Protein AF-A0A1C5S7K1-F1 (afdb_monomer)

Structure (mmCIF, N/CA/C/O backbone):
data_AF-A0A1C5S7K1-F1
#
_entry.id   AF-A0A1C5S7K1-F1
#
loop_
_atom_site.group_PDB
_atom_site.id
_atom_site.type_symbol
_atom_site.label_atom_id
_atom_site.label_alt_id
_atom_site.label_comp_id
_atom_site.label_asym_id
_atom_site.label_entity_id
_atom_site.label_seq_id
_atom_site.pdbx_PDB_ins_code
_atom_site.Cartn_x
_atom_site.Cartn_y
_atom_site.Cartn_z
_atom_site.occupancy
_atom_site.B_iso_or_equiv
_atom_site.auth_seq_id
_atom_site.auth_comp_id
_atom_site.auth_asym_id
_atom_site.auth_atom_id
_atom_site.pdbx_PDB_model_num
ATOM 1 N N . MET A 1 1 ? 7.667 25.726 -8.759 1.00 61.38 1 MET A N 1
ATOM 2 C CA . MET A 1 1 ? 7.805 24.347 -8.228 1.00 61.38 1 MET A CA 1
ATOM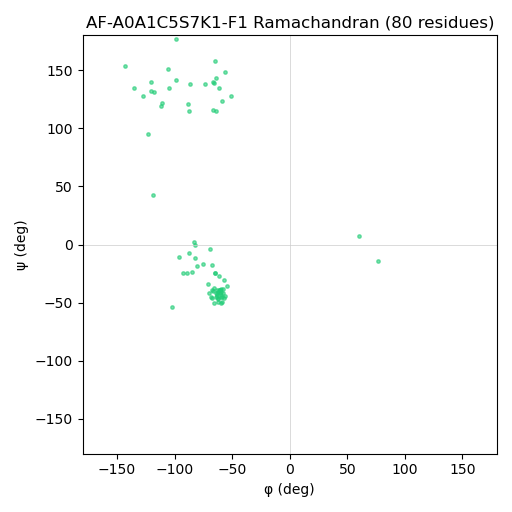 3 C C . MET A 1 1 ? 8.149 24.302 -6.736 1.00 61.38 1 MET A C 1
ATOM 5 O O . MET A 1 1 ? 7.689 23.389 -6.068 1.00 61.38 1 MET A O 1
ATOM 9 N N . ILE A 1 2 ? 8.890 25.283 -6.195 1.00 63.28 2 ILE A N 1
ATOM 10 C CA . ILE A 1 2 ? 9.287 25.328 -4.771 1.00 63.28 2 ILE A CA 1
ATOM 11 C C . ILE A 1 2 ? 8.077 25.429 -3.823 1.00 63.28 2 ILE A C 1
ATOM 13 O O . ILE A 1 2 ? 7.954 24.596 -2.935 1.00 63.28 2 ILE A O 1
ATOM 17 N N . ALA A 1 3 ? 7.140 26.354 -4.067 1.00 59.84 3 ALA A N 1
ATOM 18 C CA . ALA A 1 3 ? 5.949 26.514 -3.221 1.00 59.84 3 ALA A CA 1
ATOM 19 C C . ALA A 1 3 ? 5.073 25.245 -3.156 1.00 59.84 3 ALA A C 1
ATOM 21 O O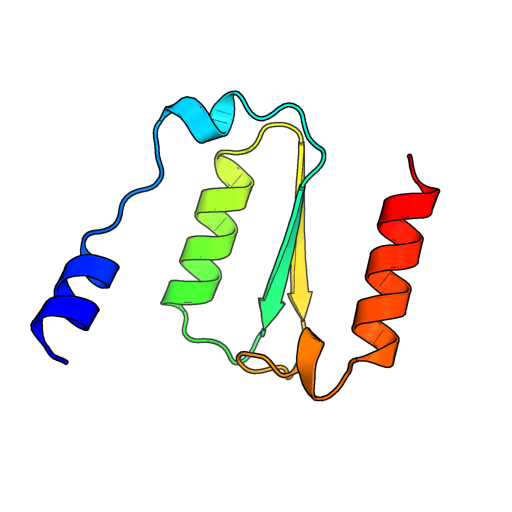 . ALA A 1 3 ? 4.604 24.870 -2.092 1.00 59.84 3 ALA A O 1
ATOM 22 N N . PHE A 1 4 ? 4.924 24.521 -4.273 1.00 58.38 4 PHE A N 1
ATOM 23 C CA . PHE A 1 4 ? 4.163 23.266 -4.311 1.00 58.38 4 PHE A CA 1
ATOM 24 C C . PHE A 1 4 ? 4.830 22.148 -3.496 1.00 58.38 4 PHE A C 1
ATOM 26 O O . PHE A 1 4 ? 4.160 21.388 -2.803 1.00 58.38 4 PHE A O 1
ATOM 33 N N . LEU A 1 5 ? 6.159 22.037 -3.559 1.00 62.97 5 LEU A N 1
ATOM 34 C CA . LEU A 1 5 ? 6.896 21.058 -2.757 1.00 62.97 5 LEU A CA 1
ATOM 35 C C . LEU A 1 5 ? 6.908 21.433 -1.266 1.00 62.97 5 LEU A C 1
ATOM 37 O O . LEU A 1 5 ? 6.851 20.539 -0.426 1.00 62.97 5 LEU A O 1
ATOM 41 N N . GLN A 1 6 ? 6.933 22.731 -0.942 1.00 60.31 6 GLN A N 1
ATOM 42 C CA . GLN A 1 6 ? 6.809 23.223 0.432 1.00 60.31 6 GLN A CA 1
ATOM 43 C C . GLN A 1 6 ? 5.425 22.920 1.016 1.00 60.31 6 GLN A C 1
ATOM 45 O O . GLN A 1 6 ? 5.355 22.298 2.070 1.00 60.31 6 GLN A O 1
ATOM 50 N N . GLU A 1 7 ? 4.339 23.247 0.318 1.00 60.84 7 GLU A N 1
ATOM 51 C CA . GLU A 1 7 ? 2.967 22.940 0.759 1.00 60.84 7 GLU A CA 1
ATOM 52 C C . GLU A 1 7 ? 2.765 21.436 1.021 1.00 60.84 7 GLU A C 1
ATOM 54 O O . GLU A 1 7 ? 2.269 21.040 2.075 1.00 60.84 7 GLU A O 1
ATOM 59 N N . ASN A 1 8 ? 3.264 20.568 0.132 1.00 65.19 8 ASN A N 1
ATOM 60 C CA . ASN A 1 8 ? 3.190 19.114 0.333 1.00 65.19 8 ASN A CA 1
ATOM 61 C C . ASN A 1 8 ? 3.992 18.614 1.546 1.00 65.19 8 ASN A C 1
ATOM 63 O O . ASN A 1 8 ? 3.687 17.553 2.085 1.00 65.19 8 ASN A O 1
ATOM 67 N N . SER A 1 9 ? 5.016 19.353 1.983 1.00 67.06 9 SER A N 1
ATOM 68 C CA . SER A 1 9 ? 5.789 19.007 3.183 1.00 67.06 9 SER A CA 1
ATOM 69 C C . SER A 1 9 ? 5.112 19.424 4.493 1.00 67.06 9 SER A C 1
ATOM 71 O O . SER A 1 9 ? 5.455 18.882 5.541 1.00 67.06 9 SER A O 1
ATOM 73 N N . VAL A 1 10 ? 4.148 20.350 4.433 1.00 76.00 10 VAL A N 1
ATOM 74 C CA . VAL A 1 10 ? 3.377 20.841 5.591 1.00 76.00 10 VAL A CA 1
ATOM 75 C C . VAL A 1 10 ? 2.041 20.102 5.731 1.00 76.00 10 VAL A C 1
ATOM 77 O O . VAL A 1 10 ? 1.382 20.206 6.764 1.00 76.00 10 VAL A O 1
ATOM 80 N N . TYR A 1 11 ? 1.650 19.309 4.727 1.00 81.50 11 TYR A N 1
ATOM 81 C CA . TYR A 1 11 ? 0.404 18.555 4.766 1.00 81.50 11 TYR A CA 1
ATOM 82 C C . TYR A 1 11 ? 0.350 17.601 5.967 1.00 81.50 11 TYR A C 1
ATOM 84 O O . TYR A 1 11 ? 1.188 16.709 6.129 1.00 81.50 11 TYR A O 1
ATOM 92 N N . SER A 1 12 ? -0.687 17.768 6.782 1.00 85.50 12 SER A N 1
ATOM 93 C CA . SER A 1 12 ? -1.024 16.886 7.890 1.00 85.50 12 SER A CA 1
ATOM 94 C C . SER A 1 12 ? -2.237 16.024 7.548 1.00 85.50 12 SER A C 1
ATOM 96 O O . SER A 1 12 ? -3.113 16.393 6.764 1.00 85.50 12 SER A O 1
ATOM 98 N N . LEU A 1 13 ? -2.290 14.837 8.152 1.00 89.25 13 LEU A N 1
ATOM 99 C CA . LEU A 1 13 ? -3.482 14.000 8.096 1.00 89.25 13 LEU A CA 1
ATOM 100 C C . LEU A 1 13 ? -4.657 14.726 8.750 1.00 89.25 13 LEU A C 1
ATOM 102 O O . LEU A 1 13 ? -4.520 15.271 9.842 1.00 89.25 13 LEU A O 1
ATOM 106 N N . LYS A 1 14 ? -5.814 14.700 8.084 1.00 91.44 14 LYS A N 1
ATOM 107 C CA . LYS A 1 14 ? -7.058 15.245 8.633 1.00 91.44 14 LYS A CA 1
ATOM 108 C C . LYS A 1 14 ? -7.490 14.426 9.845 1.00 91.44 14 LYS A C 1
ATOM 110 O O . LYS A 1 14 ? -7.469 13.198 9.782 1.00 91.44 14 LYS A O 1
ATOM 115 N N . ASP A 1 15 ? -7.961 15.097 10.891 1.00 88.81 15 ASP A N 1
ATOM 116 C CA . ASP A 1 15 ? -8.381 14.433 12.131 1.00 88.81 15 ASP A CA 1
ATOM 117 C C . ASP A 1 15 ? -9.490 13.394 11.902 1.00 88.81 15 ASP A C 1
ATOM 119 O O . ASP A 1 15 ? -9.419 12.291 12.443 1.00 88.81 15 ASP A O 1
ATOM 123 N N . GLY A 1 16 ? -10.439 13.694 11.007 1.00 92.62 16 GLY A N 1
ATOM 124 C CA . GLY A 1 16 ? -11.557 12.808 10.666 1.00 92.62 16 GLY A CA 1
ATOM 125 C C . GLY A 1 16 ? -11.183 11.533 9.899 1.00 92.62 16 GLY A C 1
ATOM 126 O O . GLY A 1 16 ? -12.050 10.702 9.664 1.00 92.62 16 GLY A O 1
ATOM 127 N N . ILE A 1 17 ? -9.918 11.313 9.507 1.00 93.75 17 ILE A N 1
ATOM 128 C CA . ILE A 1 17 ? -9.539 10.059 8.825 1.00 93.75 17 ILE A CA 1
ATOM 129 C C . ILE A 1 17 ? -9.785 8.823 9.706 1.00 93.75 17 ILE A C 1
ATOM 131 O O . ILE A 1 17 ? -10.048 7.743 9.185 1.00 93.75 17 ILE A O 1
ATOM 135 N N . GLY A 1 18 ? -9.746 8.984 11.033 1.00 92.88 18 GLY A N 1
ATOM 136 C CA . GLY A 1 18 ? -10.056 7.907 11.975 1.00 92.88 18 GLY A CA 1
ATOM 137 C C . GLY A 1 18 ? -11.523 7.472 11.959 1.00 92.88 18 GLY A C 1
ATOM 138 O O . GLY A 1 18 ? -11.822 6.371 12.400 1.00 92.88 18 GLY A O 1
ATOM 139 N N . GLU A 1 19 ? -12.429 8.282 11.412 1.00 95.06 19 GLU A N 1
ATOM 140 C CA . GLU A 1 19 ? -13.857 7.959 11.259 1.00 95.06 19 GLU A CA 1
ATOM 141 C C . GLU A 1 19 ? -14.128 7.102 10.008 1.00 95.06 19 GLU A C 1
ATOM 143 O O . GLU A 1 19 ? -15.266 6.746 9.723 1.00 95.06 19 GLU A O 1
ATOM 148 N N . CYS A 1 20 ? -13.090 6.764 9.236 1.00 94.44 20 CYS A N 1
ATOM 149 C CA . CYS A 1 20 ? -13.213 5.915 8.059 1.00 94.44 20 CYS A CA 1
ATOM 150 C C . CYS A 1 20 ? -13.616 4.483 8.441 1.00 94.44 20 CYS A C 1
ATOM 152 O O . CYS A 1 20 ? -12.834 3.751 9.046 1.00 94.44 20 CYS A O 1
ATOM 154 N N . GLU A 1 21 ? -14.802 4.067 7.999 1.00 94.69 21 GLU A N 1
ATOM 155 C CA . GLU A 1 21 ? -15.334 2.708 8.188 1.00 94.69 21 GLU A CA 1
ATOM 156 C C . GLU A 1 21 ? -14.917 1.729 7.076 1.00 94.69 21 GLU A C 1
ATOM 158 O O . GLU A 1 21 ? -15.190 0.533 7.147 1.00 94.69 21 GLU A O 1
ATOM 163 N N . ALA A 1 22 ? -14.278 2.218 6.009 1.00 93.31 22 ALA A N 1
ATOM 164 C CA . ALA A 1 22 ? -13.843 1.358 4.917 1.00 93.31 22 ALA A CA 1
ATOM 165 C C . ALA A 1 22 ? -12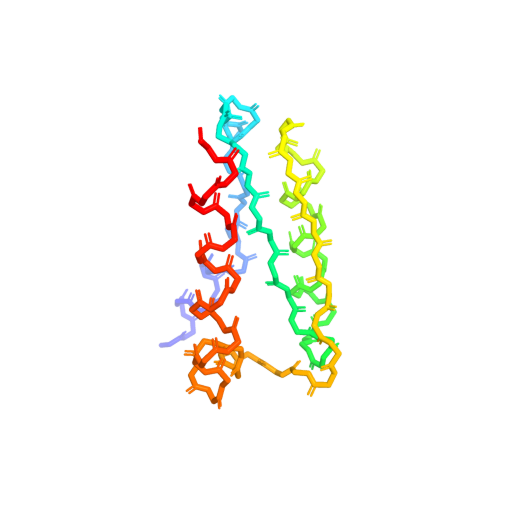.621 0.525 5.324 1.00 93.31 22 ALA A C 1
ATOM 167 O O . ALA A 1 22 ? -11.659 1.068 5.858 1.00 93.31 22 ALA A O 1
ATOM 168 N N . THR A 1 23 ? -12.600 -0.754 4.940 1.00 93.81 23 THR A N 1
ATOM 169 C CA . THR A 1 23 ? -11.373 -1.559 4.949 1.00 93.81 23 THR A CA 1
ATOM 170 C C . THR A 1 23 ? -10.366 -0.978 3.957 1.00 93.81 23 THR A C 1
ATOM 172 O O . THR A 1 23 ? -10.605 -0.985 2.740 1.00 93.81 23 THR A O 1
ATOM 175 N N . VAL A 1 24 ? -9.231 -0.487 4.455 1.00 95.50 24 VAL A N 1
ATOM 176 C CA . VAL A 1 24 ? -8.196 0.172 3.644 1.00 95.50 24 VAL A CA 1
ATOM 177 C C . VAL A 1 24 ? -6.987 -0.738 3.441 1.00 95.50 24 VAL A C 1
ATOM 179 O O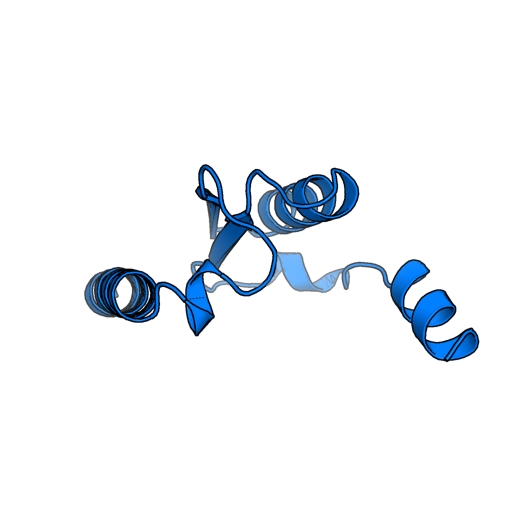 . VAL A 1 24 ? -6.469 -1.343 4.372 1.00 95.50 24 VAL A O 1
ATOM 182 N N . GLN A 1 25 ? -6.490 -0.807 2.209 1.00 95.94 25 GLN A N 1
ATOM 183 C CA . GLN A 1 25 ? -5.268 -1.535 1.863 1.00 95.94 25 GLN A CA 1
ATOM 184 C C . GLN A 1 25 ? -4.189 -0.532 1.454 1.00 95.94 25 GLN A C 1
ATOM 186 O O . GLN A 1 25 ? -4.373 0.231 0.506 1.00 95.94 25 GLN A O 1
ATOM 191 N N . ILE A 1 26 ? -3.077 -0.519 2.182 1.00 97.06 26 ILE A N 1
ATOM 192 C CA . ILE A 1 26 ? -1.977 0.433 2.029 1.00 97.06 26 ILE A CA 1
ATOM 193 C C . ILE A 1 26 ? -0.765 -0.313 1.478 1.00 97.06 26 ILE A C 1
ATOM 195 O O . ILE A 1 26 ? -0.257 -1.242 2.104 1.00 97.06 26 ILE A O 1
ATOM 199 N N . TYR A 1 27 ? -0.263 0.133 0.330 1.00 96.75 27 TYR A N 1
ATOM 200 C CA . TYR A 1 27 ? 0.916 -0.437 -0.317 1.00 96.75 27 TYR A CA 1
ATOM 201 C C . TYR A 1 27 ? 2.024 0.611 -0.411 1.00 96.75 27 TYR A C 1
ATOM 203 O O . TYR A 1 27 ? 1.786 1.728 -0.870 1.00 96.75 27 TYR A O 1
ATOM 211 N N . VAL A 1 28 ? 3.242 0.255 -0.000 1.00 97.38 28 VAL A N 1
ATOM 212 C CA . VAL A 1 28 ? 4.428 1.118 -0.118 1.00 97.38 28 VAL A CA 1
ATOM 213 C C . VAL A 1 28 ? 5.618 0.319 -0.638 1.00 97.38 28 VAL A C 1
ATOM 215 O O . VAL A 1 28 ? 5.867 -0.791 -0.181 1.00 97.38 28 VAL A O 1
ATOM 218 N N . GLY A 1 29 ? 6.360 0.865 -1.599 1.00 97.19 29 GLY A N 1
ATOM 219 C CA . GLY A 1 29 ? 7.569 0.222 -2.113 1.00 97.19 29 GLY A CA 1
ATOM 220 C C . GLY A 1 29 ? 8.679 0.166 -1.061 1.00 97.19 29 GLY A C 1
ATOM 221 O O . GLY A 1 29 ? 8.903 1.122 -0.320 1.00 97.19 29 GLY A O 1
ATOM 222 N N . GLU A 1 30 ? 9.406 -0.944 -0.984 1.00 97.44 30 GLU A N 1
ATOM 223 C CA . GLU A 1 30 ? 10.545 -1.100 -0.072 1.00 97.44 30 GLU A CA 1
ATOM 224 C C . GLU A 1 30 ? 11.649 -0.074 -0.352 1.00 97.44 30 GLU A C 1
ATOM 226 O O . GLU A 1 30 ? 12.241 0.484 0.587 1.00 97.44 30 GLU A O 1
ATOM 231 N N . LYS A 1 31 ? 11.890 0.190 -1.643 1.00 97.19 31 LYS A N 1
ATOM 232 C CA . LYS A 1 31 ? 12.932 1.097 -2.128 1.00 97.19 31 LYS A CA 1
ATOM 233 C C . LYS A 1 31 ? 12.503 2.567 -2.111 1.00 97.19 31 LYS A C 1
ATOM 235 O O . LYS A 1 31 ? 13.291 3.439 -2.475 1.00 97.19 31 LYS A O 1
ATOM 240 N N . GLU A 1 32 ? 11.293 2.861 -1.632 1.00 95.75 32 GLU A N 1
ATOM 241 C CA . GLU A 1 32 ? 10.867 4.228 -1.354 1.00 95.75 32 GLU A CA 1
ATOM 242 C C . GLU A 1 32 ? 11.678 4.868 -0.221 1.00 95.75 32 GLU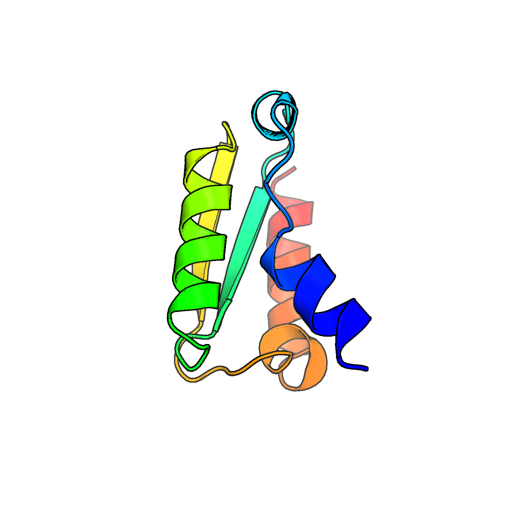 A C 1
ATOM 244 O O . GLU A 1 32 ? 12.230 4.210 0.671 1.00 95.75 32 GLU A O 1
ATOM 249 N N . LYS A 1 33 ? 11.689 6.206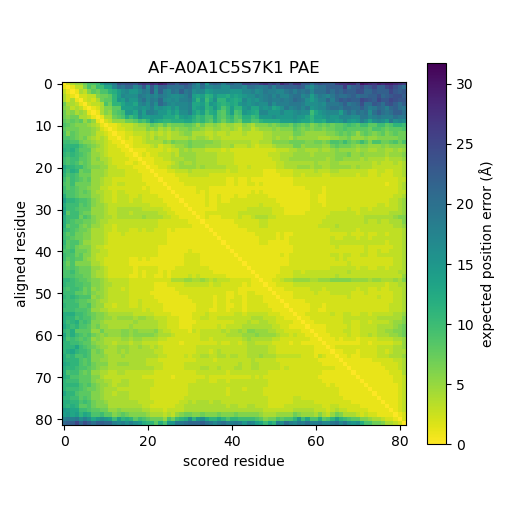 -0.217 1.00 93.50 33 LYS A N 1
ATOM 250 C CA . LYS A 1 33 ? 12.292 6.994 0.864 1.00 93.50 33 LYS A CA 1
ATOM 251 C C . LYS A 1 33 ? 11.677 6.620 2.213 1.00 93.50 33 LYS A C 1
ATOM 253 O O . LYS A 1 33 ? 10.480 6.353 2.327 1.00 93.50 33 LYS A O 1
ATOM 258 N N . GLN A 1 34 ? 12.480 6.706 3.275 1.00 93.81 34 GLN A N 1
ATOM 259 C CA . GLN A 1 34 ? 12.020 6.399 4.633 1.00 93.81 34 GLN A CA 1
ATOM 260 C C . GLN A 1 34 ? 10.819 7.256 5.065 1.00 93.81 34 GLN A C 1
ATOM 262 O O . GLN A 1 34 ? 9.964 6.778 5.808 1.00 93.81 34 GLN A O 1
ATOM 267 N N . SER A 1 35 ? 10.716 8.493 4.568 1.00 91.94 35 SER A N 1
ATOM 268 C CA . SER A 1 35 ? 9.557 9.359 4.800 1.00 91.94 35 SER A CA 1
ATOM 269 C C . SER A 1 35 ? 8.258 8.764 4.257 1.00 91.94 35 SER A C 1
ATOM 271 O O . SER A 1 35 ? 7.250 8.834 4.946 1.00 91.94 35 SER A O 1
ATOM 273 N N . MET A 1 36 ? 8.272 8.115 3.090 1.00 94.06 36 MET A N 1
ATOM 274 C CA . MET A 1 36 ? 7.079 7.480 2.513 1.00 94.06 36 MET A CA 1
ATOM 275 C C . MET A 1 36 ? 6.650 6.249 3.308 1.00 94.06 36 MET A C 1
ATOM 277 O O . MET A 1 36 ? 5.471 6.098 3.620 1.00 94.06 36 MET A O 1
ATOM 281 N N . LYS A 1 37 ? 7.609 5.418 3.734 1.00 95.50 37 LYS A N 1
ATOM 282 C CA . LYS A 1 37 ? 7.335 4.282 4.633 1.00 95.50 37 LYS A CA 1
ATOM 283 C C . LYS A 1 37 ? 6.776 4.749 5.979 1.00 95.50 37 LYS A C 1
ATOM 285 O O . LYS A 1 37 ? 5.835 4.150 6.496 1.00 95.50 37 LYS A O 1
ATOM 290 N N . LYS A 1 38 ? 7.299 5.857 6.519 1.00 94.94 38 LYS A N 1
ATOM 291 C CA . LYS A 1 38 ? 6.755 6.502 7.722 1.00 94.94 38 LYS A CA 1
ATOM 292 C C . LYS A 1 38 ? 5.323 6.992 7.490 1.00 94.94 38 LYS A C 1
ATOM 294 O O . LYS A 1 38 ? 4.470 6.709 8.321 1.00 94.94 38 LYS A O 1
ATOM 299 N N . SER A 1 39 ? 5.043 7.663 6.373 1.00 93.81 39 SER A N 1
ATOM 300 C CA . SER A 1 39 ? 3.688 8.119 6.037 1.00 93.81 39 SER A CA 1
ATOM 301 C C . SER A 1 39 ? 2.699 6.958 5.939 1.00 93.81 39 SER A C 1
ATOM 303 O O . SER A 1 39 ? 1.632 7.030 6.541 1.00 93.81 39 SER A O 1
ATOM 305 N N . ALA A 1 40 ? 3.065 5.865 5.264 1.00 96.38 40 ALA A N 1
ATOM 306 C CA . ALA A 1 40 ? 2.229 4.667 5.176 1.00 96.38 40 ALA A CA 1
ATOM 307 C C . ALA A 1 40 ? 1.893 4.098 6.567 1.00 96.38 40 ALA A C 1
ATOM 309 O O . ALA A 1 40 ? 0.740 3.761 6.831 1.00 96.38 40 ALA A O 1
ATOM 310 N N . LYS A 1 41 ? 2.875 4.067 7.480 1.00 96.88 41 LYS A N 1
ATOM 311 C CA . LYS A 1 41 ? 2.668 3.629 8.867 1.00 96.88 41 LYS A CA 1
ATOM 312 C C . LYS A 1 41 ? 1.720 4.551 9.639 1.00 96.88 41 LYS A C 1
ATOM 314 O O . LYS A 1 41 ? 0.818 4.053 10.294 1.00 96.88 41 LYS A O 1
ATOM 319 N N . ILE A 1 42 ? 1.888 5.871 9.531 1.00 95.56 42 ILE A N 1
ATOM 320 C CA . ILE A 1 42 ? 1.019 6.838 10.226 1.00 95.56 42 ILE A CA 1
ATOM 321 C C . ILE A 1 42 ? -0.433 6.706 9.741 1.00 95.56 42 ILE A C 1
ATOM 323 O O . ILE A 1 42 ? -1.355 6.759 10.548 1.00 95.56 42 ILE A O 1
ATOM 327 N N . ILE A 1 43 ? -0.647 6.511 8.435 1.00 95.94 43 ILE A N 1
ATOM 328 C CA . ILE A 1 43 ? -1.988 6.291 7.873 1.00 95.94 43 ILE A CA 1
ATOM 329 C C . ILE A 1 43 ? -2.598 5.001 8.438 1.00 95.94 43 ILE A C 1
ATOM 331 O O . ILE A 1 43 ? -3.738 5.020 8.892 1.00 95.94 43 ILE A O 1
ATOM 335 N N . HIS A 1 44 ? -1.828 3.908 8.455 1.00 97.31 44 HIS A N 1
ATOM 336 C CA . HIS A 1 44 ? -2.259 2.624 9.012 1.00 97.31 44 HIS A CA 1
ATOM 337 C C . HIS A 1 44 ? -2.644 2.731 10.495 1.00 97.31 44 HIS A C 1
ATOM 339 O O . HIS A 1 44 ? -3.697 2.249 10.888 1.00 97.31 44 HIS A O 1
ATOM 345 N N . GLU A 1 45 ? -1.831 3.417 11.304 1.00 95.94 45 GLU A N 1
ATOM 346 C CA . GLU A 1 45 ? -2.078 3.614 12.741 1.00 95.94 45 GLU A CA 1
ATOM 347 C C . GLU A 1 45 ? -3.334 4.451 13.031 1.00 95.94 45 GLU A C 1
ATOM 349 O O . GLU A 1 45 ? -3.895 4.357 14.121 1.00 95.94 45 GLU A O 1
ATOM 354 N N . LYS A 1 46 ? -3.764 5.297 12.087 1.00 95.56 46 LYS A N 1
ATOM 355 C CA . LYS A 1 46 ? -4.904 6.201 12.275 1.00 95.56 46 LYS A CA 1
ATOM 356 C C . LYS A 1 46 ? -6.235 5.607 11.805 1.00 95.56 46 LYS A C 1
ATOM 358 O O . LYS A 1 46 ? -7.276 6.047 12.279 1.00 95.56 46 LYS A O 1
ATOM 363 N N . LEU A 1 47 ? -6.210 4.650 10.879 1.00 96.50 47 LEU A N 1
ATOM 364 C CA . LEU A 1 47 ? -7.397 3.986 10.335 1.00 96.50 47 LEU A CA 1
ATOM 365 C C . LEU A 1 47 ? -7.810 2.796 11.207 1.00 96.50 47 LEU A C 1
ATOM 367 O O . LEU A 1 47 ? -6.961 2.011 11.618 1.00 96.50 47 LEU A O 1
ATOM 371 N N . GLN A 1 48 ? -9.115 2.632 11.437 1.00 93.06 48 GLN A N 1
ATOM 372 C CA . GLN A 1 48 ? -9.648 1.559 12.288 1.00 93.06 48 GLN A CA 1
ATOM 373 C C . GLN A 1 48 ? -9.458 0.164 11.679 1.00 93.06 48 GLN A C 1
ATOM 375 O O . GLN A 1 48 ? -9.021 -0.753 12.369 1.00 93.06 48 GLN A O 1
ATOM 380 N N . ASP A 1 49 ? -9.761 0.011 10.388 1.00 95.06 49 ASP A N 1
ATOM 381 C CA . ASP A 1 49 ? -9.602 -1.244 9.652 1.00 95.06 49 ASP A CA 1
ATOM 382 C C . ASP A 1 49 ? -8.694 -1.024 8.445 1.00 95.06 49 ASP A C 1
ATOM 384 O O . ASP A 1 49 ? -9.108 -0.559 7.377 1.00 95.06 49 ASP A O 1
ATOM 388 N N . SER A 1 50 ? -7.407 -1.309 8.631 1.00 96.94 50 SER A N 1
ATOM 389 C CA . SER A 1 50 ? -6.445 -1.187 7.551 1.00 96.94 50 SER A CA 1
ATOM 390 C C . SER A 1 50 ? -5.372 -2.261 7.574 1.00 96.94 50 SER A C 1
ATOM 392 O O . SER A 1 50 ? -4.998 -2.801 8.611 1.00 96.94 50 SER A O 1
ATOM 394 N N . PHE A 1 51 ? -4.843 -2.539 6.391 1.00 96.44 51 PHE A N 1
ATOM 395 C CA . PHE A 1 51 ? -3.735 -3.450 6.161 1.00 96.44 51 PHE A CA 1
ATOM 396 C C . PHE A 1 51 ? -2.608 -2.675 5.498 1.00 96.44 51 PHE A C 1
ATOM 398 O O . PHE A 1 51 ? -2.852 -1.861 4.608 1.00 96.44 51 PHE A O 1
ATOM 405 N N . ILE A 1 52 ? -1.371 -2.947 5.904 1.00 97.38 52 ILE A N 1
ATOM 406 C CA . ILE A 1 52 ? -0.181 -2.356 5.299 1.00 97.38 52 ILE A CA 1
ATOM 407 C C . ILE A 1 52 ? 0.729 -3.448 4.743 1.00 97.38 52 ILE A C 1
ATOM 409 O O . ILE A 1 52 ? 1.049 -4.418 5.429 1.00 97.38 52 ILE A O 1
ATOM 413 N N . GLN A 1 53 ? 1.174 -3.271 3.501 1.00 96.94 53 GLN A N 1
ATOM 414 C CA . GLN A 1 53 ? 2.149 -4.136 2.854 1.00 96.94 53 GLN A CA 1
ATOM 415 C C . GLN A 1 53 ? 3.305 -3.313 2.283 1.00 96.94 53 GLN A C 1
ATOM 417 O O . GLN A 1 53 ? 3.114 -2.376 1.504 1.00 96.94 53 GLN A O 1
ATOM 422 N N . VAL A 1 54 ? 4.523 -3.716 2.645 1.00 97.06 54 VAL A N 1
ATOM 423 C CA . VAL A 1 54 ? 5.743 -3.234 1.996 1.00 97.06 54 VAL A CA 1
ATOM 424 C C . VAL A 1 54 ? 6.039 -4.144 0.808 1.00 97.06 54 VAL A C 1
ATOM 426 O O . VAL A 1 54 ? 6.176 -5.356 0.968 1.00 97.06 54 VAL A O 1
ATOM 429 N N . LEU A 1 55 ? 6.097 -3.570 -0.389 1.00 97.06 55 LEU A N 1
ATOM 430 C CA . LEU A 1 55 ? 6.331 -4.298 -1.629 1.00 97.06 55 LEU A CA 1
ATOM 431 C C . LEU A 1 55 ? 7.841 -4.417 -1.879 1.00 97.06 55 LEU A C 1
ATOM 433 O O . LEU A 1 55 ? 8.500 -3.388 -2.071 1.00 97.06 55 LEU A O 1
ATOM 437 N N . PRO A 1 56 ? 8.407 -5.638 -1.856 1.00 96.38 56 PRO A N 1
ATOM 438 C CA . PRO A 1 56 ? 9.847 -5.832 -1.944 1.00 96.38 56 PRO A CA 1
ATOM 439 C C . PRO A 1 56 ? 10.376 -5.350 -3.290 1.00 96.38 56 PRO A C 1
ATOM 441 O O . PRO A 1 56 ? 9.737 -5.531 -4.324 1.00 96.38 56 PRO A O 1
ATOM 444 N N . ASN A 1 57 ? 11.568 -4.765 -3.281 1.00 95.69 57 ASN A N 1
ATOM 445 C CA . ASN A 1 57 ? 12.280 -4.292 -4.466 1.00 95.69 57 ASN A CA 1
ATOM 446 C C . ASN A 1 57 ? 11.598 -3.219 -5.333 1.00 95.6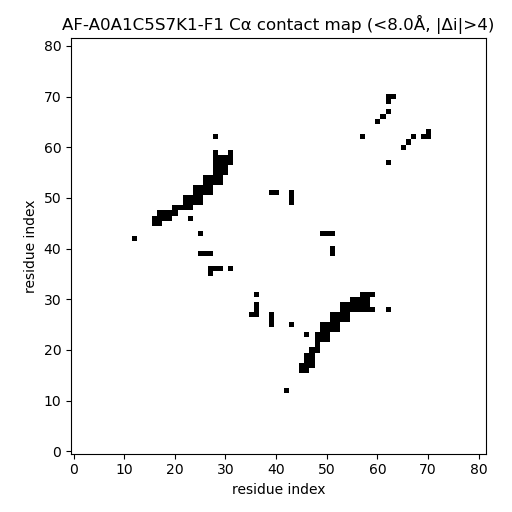9 57 ASN A C 1
ATOM 448 O O . ASN A 1 57 ? 12.182 -2.880 -6.363 1.00 95.69 57 ASN A O 1
ATOM 452 N N . MET A 1 58 ? 10.462 -2.654 -4.912 1.00 96.12 58 MET A N 1
ATOM 453 C CA . MET A 1 58 ? 9.699 -1.674 -5.697 1.00 96.12 58 MET A CA 1
ATOM 454 C C . MET A 1 58 ? 9.962 -0.216 -5.285 1.00 96.12 58 MET A C 1
ATOM 456 O O . MET A 1 58 ? 10.059 0.098 -4.093 1.00 96.12 58 MET A O 1
ATOM 460 N N . TYR A 1 59 ? 10.015 0.663 -6.285 1.00 95.25 59 TYR A N 1
ATOM 461 C CA . TYR A 1 59 ? 9.996 2.128 -6.212 1.00 95.25 59 TYR A CA 1
ATOM 462 C C . TYR A 1 59 ? 8.595 2.703 -6.496 1.00 95.25 59 TYR A C 1
ATOM 464 O O . TYR A 1 59 ? 7.640 1.990 -6.818 1.00 95.25 59 TYR A O 1
ATOM 472 N N . HIS A 1 60 ? 8.473 4.026 -6.383 1.00 92.62 60 HIS A N 1
ATOM 473 C CA . HIS A 1 60 ? 7.265 4.789 -6.657 1.00 92.62 60 HIS A CA 1
ATOM 474 C C . HIS A 1 60 ? 6.668 4.457 -8.025 1.00 92.62 60 HIS A C 1
ATOM 476 O O . HIS A 1 60 ? 7.339 4.529 -9.052 1.00 92.62 60 HIS A O 1
ATOM 482 N N . GLY A 1 61 ? 5.379 4.122 -8.032 1.00 90.75 61 GLY A N 1
ATOM 483 C CA . GLY A 1 61 ? 4.623 3.835 -9.248 1.00 90.75 61 GLY A CA 1
ATOM 484 C C . GLY A 1 61 ? 4.892 2.465 -9.873 1.00 90.75 61 GLY A C 1
ATOM 485 O O . GLY A 1 61 ? 4.071 2.027 -10.672 1.00 90.75 61 GLY A O 1
ATOM 486 N N . GLU A 1 62 ? 5.954 1.742 -9.493 1.00 95.56 62 GLU A N 1
ATOM 487 C CA . GLU A 1 62 ? 6.279 0.453 -10.123 1.00 95.56 62 GLU A CA 1
ATOM 488 C C . GLU A 1 62 ? 5.151 -0.561 -9.970 1.00 95.56 62 GLU A C 1
ATOM 490 O O . GLU A 1 62 ? 4.811 -1.240 -10.935 1.00 95.56 62 GLU A O 1
ATOM 495 N N . PHE A 1 63 ? 4.517 -0.612 -8.797 1.00 95.50 63 PHE A N 1
ATOM 496 C CA . PHE A 1 63 ? 3.424 -1.546 -8.556 1.00 95.50 63 PHE A CA 1
ATOM 497 C C . PHE A 1 63 ? 2.262 -1.349 -9.540 1.00 95.50 63 PHE A C 1
ATOM 499 O O . PHE A 1 63 ? 1.825 -2.302 -10.167 1.00 95.50 63 PHE A O 1
ATOM 506 N N . SER A 1 64 ? 1.786 -0.115 -9.718 1.00 93.12 64 SER A N 1
ATOM 507 C CA . SER A 1 64 ? 0.620 0.175 -10.562 1.00 93.12 64 SER A CA 1
ATOM 508 C C . SER A 1 64 ? 0.945 0.341 -12.049 1.00 93.12 64 SER A C 1
ATOM 510 O O . SER A 1 64 ? 0.047 0.195 -12.872 1.00 93.12 64 SER A O 1
ATOM 512 N N . ILE A 1 65 ? 2.188 0.691 -12.399 1.00 94.56 65 ILE A N 1
ATOM 513 C CA . ILE A 1 65 ? 2.595 1.010 -13.779 1.00 94.56 65 ILE A CA 1
ATOM 514 C C . ILE A 1 65 ? 3.345 -0.164 -14.413 1.00 94.56 65 ILE A C 1
ATOM 516 O O . ILE A 1 65 ? 2.962 -0.632 -15.481 1.00 94.56 65 ILE A O 1
ATOM 520 N N . ASN A 1 66 ? 4.396 -0.655 -13.754 1.00 95.94 66 ASN A N 1
ATOM 521 C CA . ASN A 1 66 ? 5.289 -1.675 -14.314 1.00 95.94 66 ASN A CA 1
ATOM 522 C C . ASN A 1 66 ? 4.815 -3.102 -13.999 1.00 95.94 66 ASN A C 1
ATOM 524 O O . ASN A 1 66 ? 5.132 -4.031 -14.735 1.00 95.94 66 ASN A O 1
ATOM 528 N N . HIS A 1 67 ? 4.038 -3.267 -12.925 1.00 95.19 67 HIS A N 1
ATOM 529 C CA . HIS A 1 67 ? 3.485 -4.543 -12.463 1.00 95.19 67 HIS A CA 1
ATOM 530 C C . HIS A 1 67 ? 1.947 -4.534 -12.475 1.00 95.19 67 HIS A C 1
ATOM 532 O O . HIS A 1 67 ? 1.296 -5.011 -11.544 1.00 95.19 67 HIS A O 1
ATOM 538 N N . ALA A 1 68 ? 1.354 -3.980 -13.539 1.00 95.56 68 ALA A N 1
ATOM 539 C CA . ALA A 1 68 ? -0.091 -3.772 -13.650 1.00 95.56 68 ALA A CA 1
ATOM 540 C C . ALA A 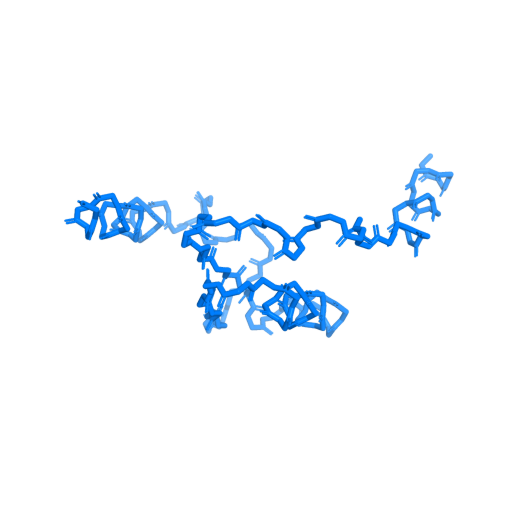1 68 ? -0.919 -5.055 -13.430 1.00 95.56 68 ALA A C 1
ATOM 542 O O . ALA A 1 68 ? -1.971 -4.995 -12.796 1.00 95.56 68 ALA A O 1
ATOM 543 N N . ASP A 1 69 ? -0.434 -6.217 -13.876 1.00 96.69 69 ASP A N 1
ATOM 544 C CA . ASP A 1 69 ? -1.117 -7.500 -13.659 1.00 96.69 69 ASP A CA 1
ATOM 545 C C . ASP A 1 69 ? -1.226 -7.862 -12.169 1.00 96.69 69 ASP A C 1
ATOM 547 O O . ASP A 1 69 ? -2.295 -8.258 -11.692 1.00 96.69 69 ASP A O 1
ATOM 551 N N . ASP A 1 70 ? -0.144 -7.679 -11.406 1.00 95.19 70 ASP A N 1
ATOM 552 C CA . ASP A 1 70 ? -0.128 -7.923 -9.960 1.00 95.19 70 ASP A CA 1
ATOM 55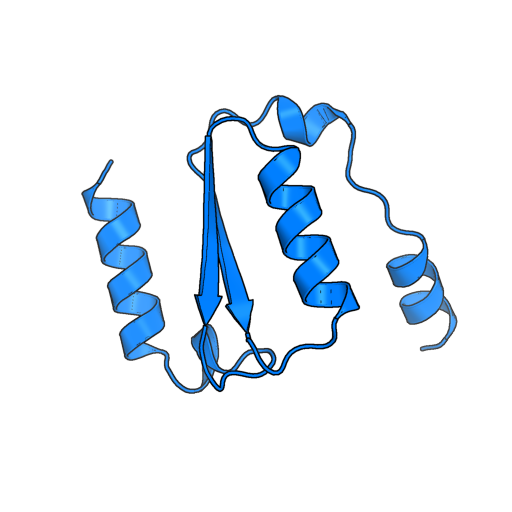3 C C . ASP A 1 70 ? -1.015 -6.915 -9.222 1.00 95.19 70 ASP A C 1
ATOM 555 O O . ASP A 1 70 ? -1.752 -7.283 -8.300 1.00 95.19 70 ASP A O 1
ATOM 559 N N . TYR A 1 71 ? -0.994 -5.655 -9.661 1.00 96.19 71 TYR A N 1
ATOM 560 C CA . TYR A 1 71 ? -1.869 -4.604 -9.150 1.00 96.19 71 TYR A CA 1
ATOM 561 C C . TYR A 1 71 ? -3.348 -4.954 -9.350 1.00 96.19 71 TYR A C 1
ATOM 563 O O . TYR A 1 71 ? -4.122 -4.956 -8.389 1.00 96.19 71 TYR A O 1
ATOM 571 N N . VAL A 1 72 ? -3.744 -5.339 -10.567 1.00 96.69 72 VAL A N 1
ATOM 572 C CA . VAL A 1 72 ? -5.121 -5.747 -10.887 1.00 96.69 72 VAL A CA 1
ATOM 573 C C . VAL A 1 72 ? -5.518 -7.000 -10.111 1.00 96.69 72 VAL A C 1
ATOM 575 O O . VAL A 1 72 ? -6.617 -7.044 -9.556 1.00 96.69 72 VAL A O 1
ATOM 578 N N . ARG A 1 73 ? -4.636 -8.002 -9.992 1.00 96.31 73 ARG A N 1
ATOM 579 C CA . ARG A 1 73 ? -4.902 -9.196 -9.172 1.00 96.31 73 ARG A CA 1
ATOM 580 C C . ARG A 1 73 ? -5.203 -8.813 -7.724 1.00 96.31 73 ARG A C 1
ATOM 582 O O . ARG A 1 73 ? -6.185 -9.304 -7.168 1.00 96.31 73 ARG A O 1
ATOM 589 N N . LYS A 1 74 ? -4.413 -7.917 -7.125 1.00 94.25 74 LYS A N 1
ATOM 590 C CA . LYS A 1 74 ? -4.647 -7.445 -5.752 1.00 94.25 74 LYS A CA 1
ATOM 591 C C . LYS A 1 74 ? -5.958 -6.684 -5.618 1.00 94.25 74 LYS A C 1
ATOM 593 O O . LYS A 1 74 ? -6.697 -6.933 -4.669 1.00 94.25 74 LYS A O 1
ATOM 598 N N . LEU A 1 75 ? -6.300 -5.828 -6.577 1.00 94.69 75 LEU A N 1
ATOM 599 C CA . LEU A 1 75 ? -7.605 -5.164 -6.591 1.00 94.69 75 LEU A CA 1
ATOM 600 C C . LEU A 1 75 ? -8.761 -6.170 -6.655 1.00 94.69 75 LEU A C 1
ATOM 602 O O . LEU A 1 75 ? -9.720 -6.045 -5.895 1.00 94.69 75 LEU A O 1
ATOM 606 N N . LEU A 1 76 ? -8.661 -7.200 -7.499 1.00 96.25 76 LEU A N 1
ATOM 607 C CA . LEU A 1 76 ? -9.677 -8.251 -7.590 1.00 96.25 76 LEU A CA 1
ATOM 608 C C . LEU A 1 76 ? -9.815 -9.039 -6.283 1.00 96.25 76 LEU A C 1
ATOM 610 O O . LEU A 1 76 ? -10.934 -9.370 -5.899 1.00 96.25 76 LEU A O 1
ATOM 614 N N . GLU A 1 77 ? -8.714 -9.330 -5.588 1.00 94.00 77 GLU A N 1
ATOM 615 C CA . GLU A 1 77 ? -8.755 -9.955 -4.258 1.00 94.00 77 GLU A CA 1
ATOM 616 C C . GLU A 1 77 ? -9.505 -9.083 -3.244 1.00 94.00 77 GLU A C 1
ATOM 618 O O . GLU A 1 77 ? -10.300 -9.603 -2.466 1.00 94.00 77 GLU A O 1
ATOM 623 N N . ILE A 1 78 ? -9.284 -7.766 -3.263 1.00 92.69 78 ILE A N 1
ATOM 624 C CA . ILE A 1 78 ? -9.943 -6.820 -2.352 1.00 92.69 78 ILE A CA 1
ATOM 625 C C . ILE A 1 78 ? -11.441 -6.739 -2.646 1.00 92.69 78 ILE A C 1
ATOM 627 O O . ILE A 1 78 ? -12.251 -6.815 -1.726 1.00 92.69 78 ILE A O 1
ATOM 631 N N . VAL A 1 79 ? -11.816 -6.617 -3.922 1.00 92.69 79 VAL A N 1
ATOM 632 C CA . VAL A 1 79 ? -13.222 -6.503 -4.337 1.00 92.69 79 VAL A CA 1
ATOM 633 C C . VAL A 1 79 ? -13.995 -7.788 -4.047 1.00 92.69 79 VAL A C 1
ATOM 635 O O . VAL A 1 79 ? -15.138 -7.709 -3.622 1.00 92.69 79 VAL A O 1
ATOM 638 N N . LYS A 1 80 ? -13.381 -8.964 -4.221 1.00 92.38 80 LYS A N 1
ATOM 639 C CA . LYS A 1 80 ? -14.027 -10.265 -3.961 1.00 92.38 80 LYS A CA 1
ATOM 640 C C . LYS A 1 80 ? -14.171 -10.623 -2.479 1.00 92.38 80 LYS A C 1
ATOM 642 O O . LYS A 1 80 ? -14.881 -11.572 -2.170 1.00 92.38 80 LYS A O 1
ATOM 647 N N . ARG A 1 81 ? -13.440 -9.954 -1.581 1.00 79.12 81 ARG A N 1
ATOM 648 C CA . ARG A 1 81 ? -13.549 -10.157 -0.123 1.00 79.12 81 ARG A CA 1
ATOM 649 C C . ARG A 1 81 ? -14.712 -9.383 0.503 1.00 79.12 81 ARG A C 1
ATOM 651 O O . ARG A 1 81 ? -15.004 -9.624 1.670 1.00 79.12 81 ARG A O 1
ATOM 658 N N . ARG A 1 82 ? -15.316 -8.456 -0.243 1.00 60.25 82 ARG A N 1
ATOM 659 C CA . ARG A 1 82 ? -16.565 -7.779 0.120 1.00 60.25 82 ARG A CA 1
ATOM 660 C C . ARG A 1 82 ? -17.756 -8.620 -0.315 1.00 60.25 82 ARG A C 1
ATOM 662 O O . ARG A 1 82 ? -18.755 -8.601 0.430 1.00 60.25 82 ARG A O 1
#

Foldseek 3Di:
DVVVVVVVVPDDDDLCLQVDPDQEEAEAEPPEDPVRVVVSVVSQVSYPHYDYDYHYPDDPPCCCPVVVVNVVVVVVVVVVVD

Sequence (82 aa):
MIAFLQENSVYSLKDGIGECEATVQIYVGEKEKQSMKKSAKIIHEKLQDSFIQVLPNMYHGEFSINHADDYVRKLLEIVKRR

Solvent-accessible surface area (backbone atoms only — not comparable to full-atom values): 4929 Å² total; per-residue (Å²): 112,66,68,62,56,51,53,65,71,68,66,70,85,63,81,69,54,49,73,45,83,61,82,42,82,45,78,42,38,56,66,39,57,69,66,57,56,48,50,56,49,56,54,46,75,47,33,76,43,56,46,81,45,75,38,78,89,25,44,86,62,34,53,67,67,79,34,40,69,62,41,51,53,51,50,52,54,57,62,72,72,108

Radius of gyration: 14.4 Å; Cα contacts (8 Å, |Δi|>4): 78; chains: 1; bounding box: 30×37×27 Å

pLDDT: mean 90.24, std 11.19, range [58.38, 97.44]

Secondary structure (DSSP, 8-state):
-HHHHHHHHH----GGGGG--S-EEEEEETTS-HHHHHHHHHHHHHSSSEEEEEETT--TTHHHHTSHHHHHHHHHHHHHT-

Nearest PDB structures (foldseek):
  1j1i-assembly1_A-2  TM=7.640E-01  e=1.050E-02  Janthinobacterium
  5jd6-assembly1_A  TM=7.661E-01  e=1.678E-01  uncultured bacterium
  4lyd-assembly1_A-2  TM=7.752E-01  e=2.199E-01  Rhizorhabdus wittichii RW1
  4lxg-assembly1_A-2  TM=7.799E-01  e=2.693E-01  Rhizorhabdus wittichii RW1
  3bdi-assembly1_A  TM=8.176E-01  e=5.294E-01  Thermoplasma acidophilum DSM 1728

Mean predicted aligned error: 5.03 Å